Protein AF-A0A6I6S954-F1 (afdb_monomer_lite)

Radius of gyration: 18.97 Å; chains: 1; bounding box: 40×41×51 Å

Sequence (89 aa):
MTTAPVRPDAKPLDLQALRRLVGNPQLTAAEAAQVRDILTVTEARTQVEELIAERRARVLRMLAAARRIRPVARQTLQQPADTATRRTS

Structure (mmCIF, N/CA/C/O backbone):
data_AF-A0A6I6S954-F1
#
_entry.id   AF-A0A6I6S954-F1
#
loop_
_atom_site.group_PDB
_atom_site.id
_atom_site.type_symbol
_atom_site.label_atom_id
_atom_site.label_alt_id
_atom_site.label_comp_id
_atom_site.label_asym_id
_atom_site.label_entity_id
_atom_site.label_seq_id
_atom_site.pdbx_PDB_ins_code
_atom_site.Cartn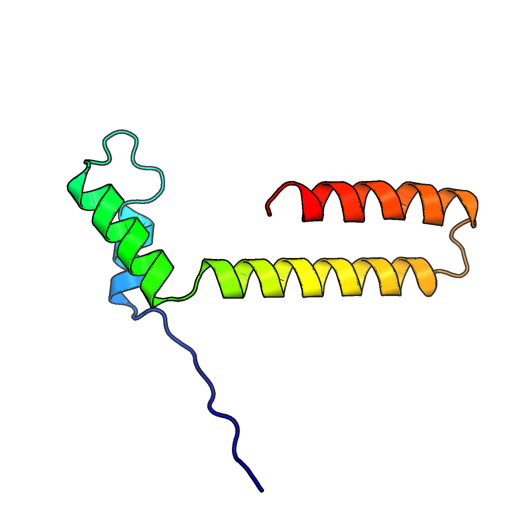_x
_atom_site.Cartn_y
_atom_site.Cartn_z
_atom_site.occupancy
_atom_site.B_iso_or_equiv
_atom_site.auth_seq_id
_atom_site.auth_comp_id
_atom_site.auth_asym_id
_atom_site.auth_atom_id
_atom_site.pdbx_PDB_model_num
ATOM 1 N N . MET A 1 1 ? -15.531 -27.505 -11.088 1.00 39.06 1 MET A N 1
ATOM 2 C CA . MET A 1 1 ? -15.006 -26.209 -11.568 1.00 39.06 1 MET A CA 1
ATOM 3 C C . MET A 1 1 ? -15.300 -25.190 -10.485 1.00 39.06 1 MET A C 1
ATOM 5 O O . MET A 1 1 ? -16.459 -24.906 -10.226 1.00 39.06 1 MET A O 1
ATOM 9 N N . THR A 1 2 ? -14.263 -24.796 -9.753 1.00 38.94 2 THR A N 1
ATOM 10 C CA . THR A 1 2 ? -14.339 -24.007 -8.518 1.00 38.94 2 THR A CA 1
ATOM 11 C C . THR A 1 2 ? -14.719 -22.561 -8.820 1.00 38.94 2 THR A C 1
ATOM 13 O O . THR A 1 2 ? -13.974 -21.847 -9.485 1.00 38.94 2 THR A O 1
ATOM 16 N N . THR A 1 3 ? -15.875 -22.134 -8.323 1.00 41.78 3 THR A N 1
ATOM 17 C CA . THR A 1 3 ? -16.265 -20.727 -8.210 1.00 41.78 3 THR A CA 1
ATOM 18 C C . THR A 1 3 ? -15.365 -20.047 -7.180 1.00 41.78 3 THR A C 1
ATOM 20 O O . THR A 1 3 ? -15.429 -20.367 -5.995 1.00 41.78 3 THR A O 1
ATOM 23 N N . ALA A 1 4 ? -14.501 -19.138 -7.629 1.00 41.50 4 ALA A N 1
ATOM 24 C CA . ALA A 1 4 ? -13.728 -18.266 -6.750 1.00 41.50 4 ALA A CA 1
ATOM 25 C C . ALA A 1 4 ? -14.677 -17.309 -5.997 1.00 41.50 4 ALA A C 1
ATOM 27 O O . ALA A 1 4 ? -15.571 -16.745 -6.636 1.00 41.50 4 ALA A O 1
ATOM 28 N N . PRO A 1 5 ? -14.530 -17.104 -4.674 1.00 47.44 5 PRO A N 1
ATOM 29 C CA . PRO A 1 5 ? -15.370 -16.156 -3.966 1.00 47.44 5 PRO A CA 1
ATOM 30 C C . PRO A 1 5 ? -14.900 -14.725 -4.245 1.00 47.44 5 PRO A C 1
ATOM 32 O O . PRO A 1 5 ? -13.742 -14.365 -4.040 1.00 47.44 5 PRO A O 1
ATOM 35 N N . VAL A 1 6 ? -15.842 -13.903 -4.693 1.00 48.16 6 VAL A N 1
ATOM 36 C CA . VAL A 1 6 ? -15.781 -12.442 -4.637 1.00 48.16 6 VAL A CA 1
ATOM 37 C C . VAL A 1 6 ? -15.732 -12.039 -3.152 1.00 48.16 6 VAL A C 1
ATOM 39 O O . VAL A 1 6 ? -16.655 -12.377 -2.416 1.00 48.16 6 VAL A O 1
ATOM 42 N N . ARG A 1 7 ? -14.679 -11.347 -2.687 1.00 52.59 7 ARG A N 1
ATOM 43 C CA . ARG A 1 7 ? -14.665 -10.651 -1.379 1.00 52.59 7 ARG A CA 1
ATOM 44 C C . ARG A 1 7 ? -14.658 -9.141 -1.625 1.00 52.59 7 ARG A C 1
ATOM 46 O O . ARG A 1 7 ? -13.592 -8.577 -1.862 1.00 52.59 7 ARG A O 1
ATOM 53 N N . PRO A 1 8 ? -15.818 -8.473 -1.596 1.00 58.75 8 PRO A N 1
ATOM 54 C CA . PRO A 1 8 ? -15.876 -7.065 -1.273 1.00 58.75 8 PRO A CA 1
ATOM 55 C C . PRO A 1 8 ? -15.965 -6.924 0.261 1.00 58.75 8 PRO A C 1
ATOM 57 O O . PRO A 1 8 ? -16.128 -7.902 0.987 1.00 58.75 8 PRO A O 1
ATOM 60 N N . ASP A 1 9 ? -15.896 -5.691 0.738 1.00 50.09 9 ASP A N 1
ATOM 61 C CA . ASP A 1 9 ? -16.405 -5.265 2.044 1.00 50.09 9 ASP A CA 1
ATOM 62 C C . ASP A 1 9 ? -15.464 -5.392 3.253 1.00 50.09 9 ASP A C 1
ATOM 64 O O . ASP A 1 9 ? -15.591 -6.251 4.124 1.00 50.09 9 ASP A O 1
ATOM 68 N N . ALA A 1 10 ? -14.646 -4.349 3.429 1.00 51.56 10 ALA A N 1
ATOM 69 C CA . ALA A 1 10 ? -14.704 -3.667 4.721 1.00 51.56 10 ALA A CA 1
ATOM 70 C C . ALA A 1 10 ? -16.175 -3.288 4.960 1.00 51.56 10 ALA A C 1
ATOM 72 O O . ALA A 1 10 ? -16.793 -2.672 4.084 1.00 51.56 10 ALA A O 1
ATOM 73 N N . LYS A 1 11 ? -16.767 -3.682 6.096 1.00 60.62 11 LYS A N 1
ATOM 74 C CA . LYS A 1 11 ? -18.181 -3.381 6.356 1.00 60.62 11 LYS A CA 1
ATOM 75 C C . LYS A 1 11 ? -18.384 -1.860 6.242 1.00 60.62 11 LYS A C 1
ATOM 77 O O . LYS A 1 11 ? -17.495 -1.107 6.640 1.00 60.62 11 LYS A O 1
ATOM 82 N N . PRO A 1 12 ? -19.539 -1.365 5.763 1.00 58.94 12 PRO A N 1
ATOM 83 C CA . PRO A 1 12 ? -19.793 0.077 5.632 1.00 58.94 12 PRO A CA 1
ATOM 84 C C . PRO A 1 12 ? -19.502 0.878 6.917 1.00 58.94 12 PRO A C 1
ATOM 86 O O . PRO A 1 12 ? -19.068 2.028 6.857 1.00 58.94 12 PRO A O 1
ATOM 89 N N . LEU A 1 13 ? -19.679 0.234 8.075 1.00 59.69 13 LEU A N 1
ATOM 90 C CA . LEU A 1 13 ? -19.353 0.748 9.407 1.00 59.69 13 LEU A CA 1
ATOM 91 C C . LEU A 1 13 ? -17.843 0.964 9.632 1.00 59.69 13 LEU A C 1
ATOM 93 O O . LEU A 1 13 ? -17.457 1.979 10.209 1.00 59.69 13 LEU A O 1
ATOM 97 N N . ASP A 1 14 ? -16.989 0.072 9.129 1.00 69.00 14 ASP A N 1
ATOM 98 C CA . ASP A 1 14 ? -15.530 0.142 9.284 1.00 69.00 14 ASP A CA 1
ATOM 99 C C . ASP A 1 14 ? -14.937 1.287 8.448 1.00 69.00 14 ASP A C 1
ATOM 101 O O . ASP A 1 14 ? -14.061 2.022 8.907 1.00 69.00 14 ASP A O 1
ATOM 105 N N . LEU A 1 15 ? -15.474 1.504 7.241 1.00 71.81 15 LEU A N 1
ATOM 106 C CA . LEU A 1 15 ? -15.095 2.623 6.369 1.00 71.81 15 LEU A CA 1
ATOM 107 C C . LEU A 1 15 ? -15.508 3.981 6.943 1.00 71.81 15 LEU A C 1
ATOM 109 O O . LEU A 1 15 ? -14.767 4.961 6.825 1.00 71.81 15 LEU A O 1
ATOM 113 N N . GLN A 1 16 ? -16.687 4.058 7.559 1.00 76.12 16 GLN A N 1
ATOM 114 C CA . GLN A 1 16 ? -17.168 5.290 8.177 1.00 76.12 16 GLN A CA 1
ATOM 115 C C . GLN A 1 16 ? -16.369 5.628 9.445 1.00 76.12 16 GLN A C 1
ATOM 117 O O . GLN A 1 16 ? -16.014 6.791 9.648 1.00 76.12 16 GLN A O 1
ATOM 122 N N . ALA A 1 17 ? -16.019 4.617 10.247 1.00 76.25 17 ALA A N 1
ATOM 123 C CA . ALA A 1 17 ? -15.142 4.772 11.404 1.00 76.25 17 ALA A CA 1
ATOM 124 C C . ALA A 1 17 ? -13.737 5.241 10.990 1.00 76.25 17 ALA A C 1
ATOM 126 O O . ALA A 1 17 ? -13.251 6.246 11.507 1.00 76.25 17 ALA A O 1
ATOM 127 N N . LEU A 1 18 ? -13.121 4.596 9.993 1.00 80.38 18 LEU A N 1
ATOM 128 C CA . LEU A 1 18 ? -11.823 5.008 9.447 1.00 80.38 18 LEU A CA 1
ATOM 129 C C . LEU A 1 18 ? -11.840 6.453 8.941 1.00 80.38 18 LEU A C 1
ATOM 131 O O . LEU A 1 18 ? -10.952 7.227 9.283 1.00 80.38 18 LEU A O 1
ATOM 135 N N . ARG A 1 19 ? -12.867 6.855 8.182 1.00 81.94 19 ARG A N 1
ATOM 136 C CA . ARG A 1 19 ? -12.996 8.235 7.677 1.00 81.94 19 ARG A CA 1
ATOM 137 C C . ARG A 1 19 ? -13.075 9.287 8.779 1.00 81.94 19 ARG A C 1
ATOM 139 O O . ARG A 1 19 ? -12.643 10.411 8.555 1.00 81.94 19 ARG A O 1
ATOM 146 N N . ARG A 1 20 ? -13.644 8.944 9.937 1.00 81.44 20 ARG A N 1
ATOM 147 C CA . ARG A 1 20 ? -13.760 9.861 11.078 1.00 81.44 20 ARG A CA 1
ATOM 148 C C . ARG A 1 20 ? -12.466 9.954 11.889 1.00 81.44 20 ARG A C 1
ATOM 150 O O . ARG A 1 20 ? -12.195 10.991 12.482 1.00 81.44 20 ARG A O 1
ATOM 157 N N . LEU A 1 21 ? -11.705 8.864 11.951 1.00 82.31 21 LEU A N 1
ATOM 158 C CA . LEU A 1 21 ? -10.527 8.740 12.810 1.00 82.31 21 LEU A CA 1
ATOM 159 C C . LEU A 1 21 ? -9.225 9.117 12.086 1.00 82.31 21 LEU A C 1
ATOM 161 O O . LEU A 1 21 ? -8.332 9.719 12.678 1.00 82.31 21 LEU A O 1
ATOM 165 N N . VAL A 1 22 ? -9.104 8.809 10.794 1.00 79.19 22 VAL A N 1
ATOM 166 C CA . VAL A 1 22 ? -7.896 9.109 10.016 1.00 79.19 22 VAL A CA 1
ATOM 167 C C . VAL A 1 22 ? -7.770 10.617 9.791 1.00 79.19 22 VAL A C 1
ATOM 169 O O . VAL A 1 22 ? -8.662 11.252 9.238 1.00 79.19 22 VAL A O 1
ATOM 172 N N . GLY A 1 23 ? -6.632 11.184 10.199 1.00 78.31 23 GLY A N 1
ATOM 173 C CA . GLY A 1 23 ? -6.348 12.618 10.080 1.00 78.31 23 GLY A CA 1
ATOM 174 C C . GLY A 1 23 ? -6.804 13.458 11.275 1.00 78.31 23 GLY A C 1
ATOM 175 O O . GLY A 1 23 ? -6.564 14.662 11.276 1.00 78.31 23 GLY A O 1
ATOM 176 N N . ASN A 1 24 ? -7.409 12.849 12.302 1.00 82.50 24 ASN A N 1
ATOM 177 C CA . ASN A 1 24 ? -7.717 13.544 13.548 1.00 82.50 24 ASN A CA 1
ATOM 178 C C . ASN A 1 24 ? -6.431 13.733 14.386 1.00 82.50 24 ASN A C 1
ATOM 180 O O . ASN A 1 24 ? -5.860 12.740 14.840 1.00 82.50 24 ASN A O 1
ATOM 184 N N . PRO A 1 25 ? -5.969 14.974 14.640 1.00 78.88 25 PRO A N 1
ATOM 185 C CA . PRO A 1 25 ? -4.777 15.222 15.455 1.00 78.88 25 PRO A CA 1
ATOM 186 C C . PRO A 1 25 ? -4.982 14.917 16.948 1.00 78.88 25 PRO A C 1
ATOM 188 O O . PRO A 1 25 ? -4.008 14.841 17.689 1.00 78.88 25 PRO A O 1
ATOM 191 N N . GLN A 1 26 ? -6.228 14.739 17.395 1.00 87.31 26 GLN A N 1
ATOM 192 C CA . GLN A 1 26 ? -6.587 14.406 18.777 1.00 87.31 26 GLN A CA 1
ATOM 193 C C . GLN A 1 26 ? -6.952 12.924 18.948 1.00 87.31 26 GLN A C 1
ATOM 195 O O . GLN A 1 26 ? -7.692 12.573 19.864 1.00 87.31 26 GLN A O 1
ATOM 200 N N . LEU A 1 27 ? -6.459 12.054 18.061 1.00 88.00 27 LEU A N 1
ATOM 201 C CA . LEU A 1 27 ? -6.734 10.621 18.115 1.00 88.00 27 LEU A CA 1
ATOM 202 C C . LEU A 1 27 ? -6.280 10.025 19.455 1.00 88.00 27 LEU A C 1
ATOM 204 O O . LEU A 1 27 ? -5.098 10.064 19.807 1.00 88.00 27 LEU A O 1
ATOM 208 N N . THR A 1 28 ? -7.217 9.442 20.195 1.00 91.50 28 THR A N 1
ATOM 209 C CA . THR A 1 28 ? -6.910 8.783 21.466 1.00 91.50 28 THR A CA 1
ATOM 210 C C . THR A 1 28 ? -6.255 7.417 21.241 1.00 91.50 28 THR A C 1
ATOM 212 O O . THR A 1 28 ? -6.356 6.813 20.172 1.00 91.50 28 THR A O 1
ATOM 215 N N . ALA A 1 29 ? -5.604 6.872 22.273 1.00 88.38 29 ALA A N 1
ATOM 216 C CA . ALA A 1 29 ? -4.981 5.548 22.195 1.00 88.38 29 ALA A CA 1
ATOM 217 C C . ALA A 1 29 ? -5.992 4.422 21.891 1.00 88.38 29 ALA A C 1
ATOM 219 O O . ALA A 1 29 ? -5.664 3.482 21.166 1.00 88.38 29 ALA A O 1
ATOM 220 N N . ALA A 1 30 ? -7.219 4.533 22.412 1.00 87.06 30 ALA A N 1
ATOM 221 C CA . ALA A 1 30 ? -8.297 3.579 22.156 1.00 87.06 30 ALA A CA 1
ATOM 222 C C . ALA A 1 30 ? -8.775 3.644 20.697 1.00 87.06 30 ALA A C 1
ATOM 224 O O . ALA A 1 30 ? -8.931 2.614 20.046 1.00 87.06 30 ALA A O 1
ATOM 225 N N . GLU A 1 31 ? -8.923 4.847 20.144 1.00 8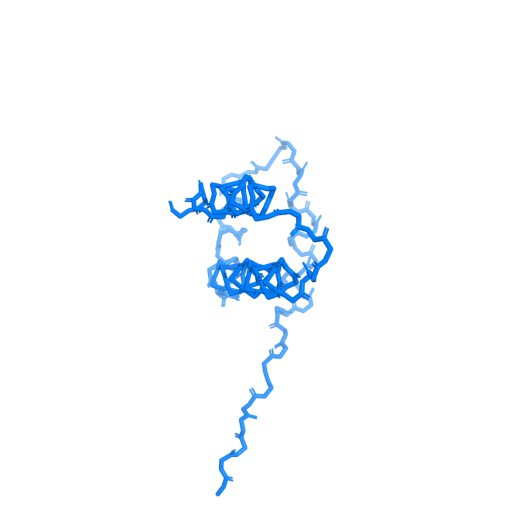6.00 31 GLU A N 1
ATOM 226 C CA . GLU A 1 31 ? -9.279 5.035 18.734 1.00 86.00 31 GLU A CA 1
ATOM 227 C C . GLU A 1 31 ? -8.155 4.578 17.794 1.00 86.00 31 GLU A C 1
ATOM 229 O O . GLU A 1 31 ? -8.417 3.967 16.761 1.00 86.00 31 GLU A O 1
ATOM 234 N N . ALA A 1 32 ? -6.892 4.793 18.170 1.00 86.88 32 ALA A N 1
ATOM 235 C CA . ALA A 1 32 ? -5.747 4.264 17.434 1.00 86.88 32 ALA A CA 1
ATOM 236 C C . ALA A 1 32 ? -5.704 2.726 17.448 1.00 86.88 32 ALA A C 1
ATOM 238 O O . ALA A 1 32 ? -5.330 2.107 16.450 1.00 86.88 32 ALA A O 1
ATOM 239 N N . ALA A 1 33 ? -6.089 2.092 18.562 1.00 87.62 33 ALA A N 1
ATOM 240 C CA . ALA A 1 33 ? -6.254 0.641 18.629 1.00 87.62 33 ALA A CA 1
ATOM 241 C C . ALA A 1 33 ? -7.371 0.170 17.690 1.00 87.62 33 ALA A C 1
ATOM 243 O O . ALA A 1 33 ? -7.118 -0.688 16.851 1.00 87.62 33 ALA A O 1
ATOM 244 N N . GLN A 1 34 ? -8.533 0.825 17.720 1.00 85.50 34 GLN A N 1
ATOM 245 C CA . GLN A 1 34 ? -9.648 0.514 16.826 1.00 85.50 34 GLN A CA 1
ATOM 246 C C . GLN A 1 34 ? -9.266 0.629 15.341 1.00 85.50 34 GLN A C 1
ATOM 248 O O . GLN A 1 34 ? -9.614 -0.238 14.543 1.00 85.50 34 GLN A O 1
ATOM 253 N N . VAL A 1 35 ? -8.512 1.664 14.952 1.00 85.94 35 VAL A N 1
ATOM 254 C CA . VAL A 1 35 ? -8.004 1.803 13.576 1.00 85.94 35 VAL A CA 1
ATOM 255 C C . VAL A 1 35 ? -7.085 0.638 13.207 1.00 85.94 35 VAL A C 1
ATOM 257 O O . VAL A 1 35 ? -7.226 0.075 12.123 1.00 85.94 35 VAL A O 1
ATOM 260 N N . ARG A 1 36 ? -6.161 0.242 14.093 1.00 85.62 36 ARG A N 1
ATOM 261 C CA . ARG A 1 36 ? -5.272 -0.906 13.844 1.00 85.62 36 ARG A CA 1
ATOM 262 C C . ARG A 1 36 ? -6.044 -2.213 13.714 1.00 85.62 36 ARG A C 1
ATOM 264 O O . ARG A 1 36 ? -5.728 -2.994 12.819 1.00 85.62 36 ARG A O 1
ATOM 271 N N . ASP A 1 37 ? -7.060 -2.426 14.542 1.00 86.38 37 ASP A 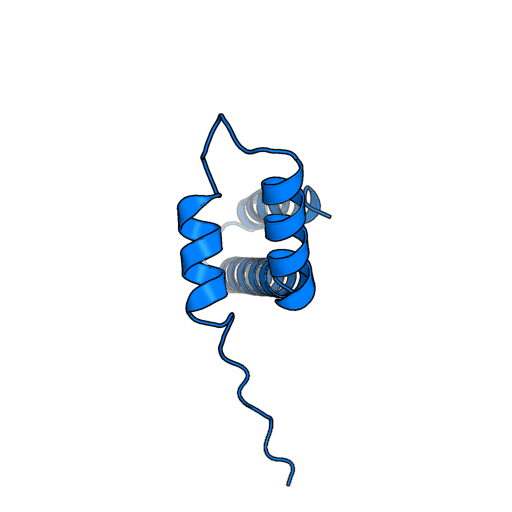N 1
ATOM 272 C CA . ASP A 1 37 ? -7.898 -3.624 14.488 1.00 86.38 37 ASP A CA 1
ATOM 273 C C . ASP A 1 37 ? -8.659 -3.697 13.166 1.00 86.38 37 ASP A C 1
ATOM 275 O O . ASP A 1 37 ? -8.615 -4.724 12.490 1.00 86.38 37 ASP A O 1
ATOM 279 N N . ILE A 1 38 ? -9.267 -2.586 12.734 1.00 85.81 38 ILE A N 1
ATOM 280 C CA . ILE A 1 38 ? -9.938 -2.507 11.432 1.00 85.81 38 ILE A CA 1
ATOM 281 C C . ILE A 1 38 ? -8.948 -2.825 10.305 1.00 85.81 38 ILE A C 1
ATOM 283 O O . ILE A 1 38 ? -9.240 -3.661 9.453 1.00 85.81 38 ILE A O 1
ATOM 287 N N . LEU A 1 39 ? -7.762 -2.209 10.299 1.00 84.25 39 LEU A N 1
ATOM 288 C CA . LEU A 1 39 ? -6.746 -2.449 9.265 1.00 84.25 39 LEU A CA 1
ATOM 289 C C . LEU A 1 39 ? -6.219 -3.894 9.269 1.00 84.25 39 LEU A C 1
ATOM 291 O O . LEU A 1 39 ? -5.865 -4.417 8.212 1.00 84.25 39 LEU A O 1
ATOM 295 N N . THR A 1 40 ? -6.186 -4.541 10.435 1.00 83.50 40 THR A N 1
ATOM 296 C CA . THR A 1 40 ? -5.742 -5.933 10.593 1.00 83.50 40 THR A CA 1
ATOM 297 C C . THR A 1 40 ? -6.810 -6.907 10.106 1.00 83.50 40 THR A C 1
ATOM 299 O O . THR A 1 40 ? -6.522 -7.765 9.278 1.00 83.50 40 THR A O 1
ATOM 302 N N . VAL A 1 41 ? -8.058 -6.745 10.556 1.00 84.00 41 VAL A N 1
ATOM 303 C CA . VAL A 1 41 ? -9.192 -7.608 10.176 1.00 84.00 41 VAL A CA 1
ATOM 304 C C . VAL A 1 41 ? -9.515 -7.495 8.688 1.00 84.00 41 VAL A C 1
ATOM 306 O O . VAL A 1 41 ? -9.891 -8.480 8.056 1.00 84.00 41 VAL A O 1
ATOM 309 N N . THR A 1 42 ? -9.361 -6.303 8.113 1.00 81.62 42 THR A N 1
ATOM 310 C CA . THR A 1 42 ? -9.586 -6.085 6.677 1.00 81.62 42 THR A CA 1
ATOM 311 C C . THR A 1 42 ? -8.422 -6.552 5.808 1.00 81.62 42 THR A C 1
ATOM 313 O O . THR A 1 42 ? -8.525 -6.457 4.589 1.00 81.62 42 THR A O 1
ATOM 316 N N . GLU A 1 43 ? -7.324 -7.047 6.392 1.00 83.38 43 GLU A N 1
ATOM 317 C CA . GLU A 1 43 ? -6.104 -7.418 5.659 1.00 83.38 43 GLU A CA 1
ATOM 318 C C . GLU A 1 43 ? -5.598 -6.255 4.779 1.00 83.38 43 GLU A C 1
ATOM 320 O O . GLU A 1 43 ? -5.006 -6.453 3.716 1.00 83.38 43 GLU A O 1
ATOM 325 N N . ALA A 1 44 ? -5.837 -5.009 5.214 1.00 81.06 44 ALA A N 1
ATOM 326 C CA . ALA A 1 44 ? -5.595 -3.810 4.413 1.00 81.06 44 ALA A CA 1
ATOM 327 C C . ALA A 1 44 ? -4.128 -3.694 3.983 1.00 81.06 44 ALA A C 1
ATOM 329 O O . ALA A 1 44 ? -3.834 -3.234 2.880 1.00 81.06 44 ALA A O 1
ATOM 330 N N . ARG A 1 45 ? -3.201 -4.150 4.836 1.00 79.12 45 ARG A N 1
ATOM 331 C CA . ARG A 1 45 ? -1.774 -4.219 4.506 1.00 79.12 45 ARG A CA 1
ATOM 332 C C . ARG A 1 45 ? -1.523 -5.118 3.294 1.00 79.12 45 ARG A C 1
ATOM 334 O O . ARG A 1 45 ? -0.894 -4.665 2.344 1.00 79.12 45 ARG A O 1
ATOM 341 N N . THR A 1 46 ? -2.045 -6.341 3.311 1.00 79.44 46 THR A N 1
ATOM 342 C CA . THR A 1 46 ? -1.888 -7.311 2.219 1.00 79.44 46 THR A CA 1
ATOM 343 C C . THR A 1 46 ? -2.467 -6.765 0.917 1.00 79.44 46 THR A C 1
ATOM 345 O O . THR A 1 46 ? -1.793 -6.785 -0.107 1.00 79.44 46 THR A O 1
ATOM 348 N N . GLN A 1 47 ? -3.658 -6.161 0.965 1.00 80.88 47 GLN A N 1
ATOM 349 C CA . GLN A 1 47 ? -4.283 -5.555 -0.219 1.00 80.88 47 GLN A CA 1
ATOM 350 C C . GLN A 1 47 ? -3.452 -4.400 -0.803 1.00 80.88 47 GLN A C 1
ATOM 352 O O . GLN A 1 47 ? -3.338 -4.249 -2.021 1.00 80.88 47 GLN A O 1
ATOM 357 N N . VAL A 1 48 ? -2.851 -3.565 0.050 1.00 82.38 48 VAL A N 1
ATOM 358 C CA . VAL A 1 48 ? -1.970 -2.479 -0.402 1.00 82.38 48 VAL A CA 1
ATOM 359 C C . VAL A 1 48 ? -0.669 -3.029 -0.990 1.00 82.38 48 VAL A C 1
ATOM 361 O O . VAL A 1 48 ? -0.220 -2.529 -2.022 1.00 82.38 48 VAL A O 1
ATOM 364 N N . GLU A 1 49 ? -0.074 -4.054 -0.380 1.00 83.00 49 GLU A N 1
ATOM 365 C CA . GLU A 1 49 ? 1.127 -4.723 -0.898 1.00 83.00 49 GLU A CA 1
ATOM 366 C C . GLU A 1 49 ? 0.871 -5.341 -2.284 1.00 83.00 49 GLU A C 1
ATOM 368 O O . GLU A 1 49 ? 1.663 -5.130 -3.209 1.00 83.00 49 GLU A O 1
ATOM 373 N N . GLU A 1 50 ? -0.273 -6.003 -2.475 1.00 83.56 50 GLU A N 1
ATOM 374 C CA . GLU A 1 50 ? -0.715 -6.522 -3.775 1.00 83.56 50 GLU A CA 1
ATOM 375 C C . GLU A 1 50 ? -0.887 -5.396 -4.804 1.00 83.56 50 GLU A C 1
ATOM 377 O O . GLU A 1 50 ? -0.332 -5.462 -5.904 1.00 83.56 50 GLU A O 1
ATOM 382 N N . LEU A 1 51 ? -1.560 -4.302 -4.434 1.00 83.00 51 LEU A N 1
ATOM 383 C CA . LEU A 1 51 ? -1.755 -3.149 -5.315 1.00 83.00 51 LEU A CA 1
ATOM 384 C C . LEU A 1 51 ? -0.422 -2.501 -5.731 1.00 83.00 51 LEU A C 1
ATOM 386 O O . LEU A 1 51 ? -0.253 -2.079 -6.882 1.00 83.00 51 LEU A O 1
ATOM 390 N N . ILE A 1 52 ? 0.539 -2.408 -4.808 1.00 82.06 52 ILE A N 1
ATOM 391 C CA . ILE A 1 52 ? 1.895 -1.919 -5.090 1.00 82.06 52 ILE A CA 1
ATOM 392 C C . ILE A 1 52 ? 2.595 -2.860 -6.077 1.00 82.06 52 ILE A C 1
ATOM 394 O O . ILE A 1 52 ? 3.165 -2.388 -7.069 1.00 82.06 52 ILE A O 1
ATOM 398 N N . ALA A 1 53 ? 2.521 -4.174 -5.853 1.00 83.56 53 ALA A N 1
ATOM 399 C CA . ALA A 1 53 ? 3.118 -5.175 -6.730 1.00 83.56 53 ALA A CA 1
ATOM 400 C C . ALA A 1 53 ? 2.525 -5.121 -8.150 1.00 83.56 53 ALA A C 1
ATOM 402 O O . ALA A 1 53 ? 3.270 -5.102 -9.137 1.00 83.56 53 ALA A O 1
ATOM 403 N N . GLU A 1 54 ? 1.203 -5.001 -8.275 1.00 86.25 54 GLU A N 1
ATOM 404 C CA . GLU A 1 54 ? 0.509 -4.869 -9.557 1.00 86.25 54 GLU A CA 1
ATOM 405 C C . GLU A 1 54 ? 0.920 -3.608 -10.319 1.00 86.25 54 GLU A C 1
ATOM 407 O O . GLU A 1 54 ? 1.213 -3.656 -11.523 1.00 86.25 54 GLU A O 1
ATOM 412 N N . ARG A 1 55 ? 0.966 -2.463 -9.627 1.00 87.81 55 ARG A N 1
ATOM 413 C CA . ARG A 1 55 ? 1.380 -1.181 -10.215 1.00 87.81 55 ARG A CA 1
ATOM 414 C C . ARG A 1 55 ? 2.831 -1.236 -10.676 1.00 87.81 55 ARG A C 1
ATOM 416 O O . ARG A 1 55 ? 3.119 -0.827 -11.803 1.00 87.81 55 ARG A O 1
ATOM 423 N N . ARG A 1 56 ? 3.726 -1.811 -9.866 1.00 84.88 56 ARG A N 1
ATOM 424 C CA . ARG A 1 56 ? 5.127 -2.041 -10.244 1.00 84.88 56 ARG A CA 1
ATOM 425 C C . ARG A 1 56 ? 5.220 -2.900 -11.501 1.00 84.88 56 ARG A C 1
ATOM 427 O O . ARG A 1 56 ? 5.868 -2.506 -12.469 1.00 84.88 56 ARG A O 1
ATOM 434 N N . ALA A 1 57 ? 4.530 -4.039 -11.525 1.00 85.06 57 ALA A N 1
ATOM 435 C CA . ALA A 1 57 ? 4.541 -4.945 -12.668 1.00 85.06 57 ALA A CA 1
ATOM 436 C C . ALA A 1 57 ? 4.015 -4.266 -13.946 1.00 85.06 57 ALA A C 1
ATOM 438 O O . ALA A 1 57 ? 4.582 -4.445 -15.026 1.00 85.06 57 ALA A O 1
ATOM 439 N N . ARG A 1 58 ? 2.967 -3.439 -13.834 1.00 86.06 58 ARG A N 1
ATOM 440 C CA . ARG A 1 58 ? 2.432 -2.649 -14.952 1.00 86.06 58 ARG A CA 1
ATOM 441 C C . ARG A 1 58 ? 3.471 -1.677 -15.511 1.00 86.06 58 ARG A C 1
ATOM 443 O O . ARG A 1 58 ? 3.682 -1.668 -16.722 1.00 86.06 58 ARG A O 1
ATOM 450 N N . VAL A 1 59 ? 4.132 -0.899 -14.654 1.00 84.94 59 VAL A N 1
ATOM 451 C CA . VAL A 1 59 ? 5.160 0.069 -15.076 1.00 84.94 59 VAL A CA 1
ATOM 452 C C . VAL A 1 59 ? 6.331 -0.640 -15.758 1.00 84.94 59 VAL A C 1
ATOM 454 O O . VAL A 1 59 ? 6.751 -0.225 -16.837 1.00 84.94 59 VAL A O 1
ATOM 457 N N . LEU A 1 60 ? 6.809 -1.754 -15.197 1.00 84.31 60 LEU A N 1
ATOM 458 C CA . LEU A 1 60 ? 7.895 -2.534 -15.795 1.00 84.31 60 LEU A CA 1
ATOM 459 C C . LEU A 1 60 ? 7.526 -3.072 -17.185 1.00 84.31 60 LEU A C 1
ATOM 461 O O . LEU A 1 60 ? 8.331 -2.968 -18.112 1.00 84.31 60 LEU A O 1
ATOM 465 N N . ARG A 1 61 ? 6.295 -3.574 -17.366 1.00 85.31 61 ARG A N 1
ATOM 466 C CA . ARG A 1 61 ? 5.799 -3.999 -18.687 1.00 85.31 61 ARG A CA 1
ATOM 467 C C . ARG A 1 61 ? 5.748 -2.842 -19.683 1.00 85.31 61 ARG A C 1
ATOM 469 O O . ARG A 1 61 ? 6.156 -3.016 -20.829 1.00 85.31 61 ARG A O 1
ATOM 476 N N . MET A 1 62 ? 5.292 -1.662 -19.259 1.00 83.19 62 MET A N 1
ATOM 477 C CA . MET A 1 62 ? 5.257 -0.471 -20.117 1.00 83.19 62 MET A CA 1
ATOM 478 C C . MET A 1 62 ? 6.661 -0.042 -20.552 1.00 83.19 62 MET A C 1
ATOM 480 O O . MET A 1 62 ? 6.880 0.214 -21.735 1.00 83.19 62 MET A O 1
ATOM 484 N N . LEU A 1 63 ? 7.627 -0.021 -19.629 1.00 80.44 63 LEU A N 1
ATOM 485 C CA . LEU A 1 63 ? 9.022 0.308 -19.937 1.00 80.44 63 LEU A CA 1
ATOM 486 C C . LEU A 1 63 ? 9.661 -0.714 -20.887 1.00 80.44 63 LEU A C 1
ATOM 488 O O . LEU A 1 63 ? 10.404 -0.328 -21.790 1.00 80.44 63 LEU A O 1
ATOM 492 N N . ALA A 1 64 ? 9.354 -2.004 -20.723 1.00 78.00 64 ALA A N 1
ATOM 493 C CA . ALA A 1 64 ? 9.839 -3.061 -21.608 1.00 78.00 64 ALA A CA 1
ATOM 494 C C . ALA A 1 64 ? 9.245 -2.958 -23.026 1.00 78.00 64 ALA A C 1
ATOM 496 O O . ALA A 1 64 ? 9.970 -3.106 -24.012 1.00 78.00 64 ALA A O 1
ATOM 497 N N . ALA A 1 65 ? 7.947 -2.657 -23.133 1.00 79.88 65 ALA A N 1
ATOM 498 C CA . ALA A 1 65 ? 7.233 -2.541 -24.406 1.00 79.88 65 ALA A CA 1
ATOM 499 C C . ALA A 1 65 ? 7.556 -1.250 -25.179 1.00 79.88 65 ALA A C 1
ATOM 501 O O . ALA A 1 65 ? 7.339 -1.171 -26.393 1.00 79.88 65 ALA A O 1
ATOM 502 N N . ALA A 1 66 ? 8.077 -0.223 -24.506 1.00 73.19 66 ALA A N 1
ATOM 503 C CA . ALA A 1 66 ? 8.328 1.072 -25.113 1.00 73.19 66 ALA A CA 1
ATOM 504 C C . ALA A 1 66 ? 9.549 1.045 -26.053 1.00 73.19 66 ALA A C 1
ATOM 506 O O . ALA A 1 66 ? 10.673 1.376 -25.674 1.00 73.19 66 ALA A O 1
ATOM 507 N N . ARG A 1 67 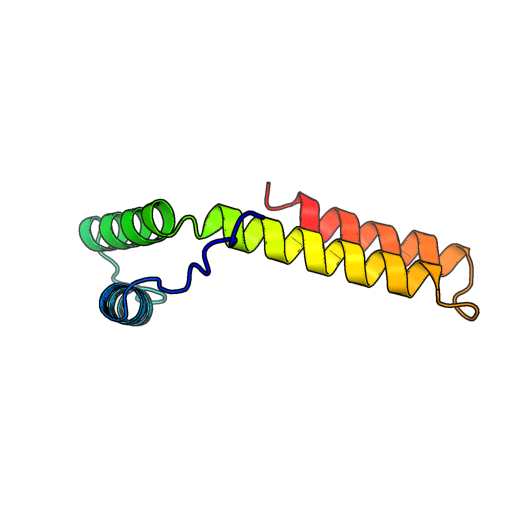? 9.307 0.721 -27.331 1.00 66.31 67 ARG A N 1
ATOM 508 C CA . ARG A 1 67 ? 10.323 0.679 -28.405 1.00 66.31 67 ARG A CA 1
ATOM 509 C C . ARG A 1 67 ? 11.114 1.984 -28.573 1.00 66.31 67 ARG A C 1
ATOM 511 O O . ARG A 1 67 ? 12.242 1.942 -29.046 1.00 66.31 67 ARG A O 1
ATOM 518 N N . ARG A 1 68 ? 10.546 3.128 -28.166 1.00 69.88 68 ARG A N 1
ATOM 519 C CA . ARG A 1 68 ? 11.160 4.465 -28.286 1.00 69.88 68 ARG A CA 1
ATOM 520 C C . ARG A 1 68 ? 11.961 4.917 -27.061 1.00 69.88 68 ARG A C 1
ATOM 522 O O . ARG A 1 68 ? 12.638 5.938 -27.142 1.00 69.88 68 ARG A O 1
ATOM 529 N N . ILE A 1 69 ? 11.919 4.194 -25.939 1.00 69.25 69 ILE A N 1
ATOM 530 C CA . ILE A 1 69 ? 12.744 4.556 -24.778 1.00 69.25 69 ILE A CA 1
ATOM 531 C C . ILE A 1 69 ? 14.153 4.020 -25.017 1.00 69.25 69 ILE A C 1
ATOM 533 O O . ILE A 1 69 ? 14.333 2.814 -25.219 1.00 69.25 69 ILE A O 1
ATOM 537 N N . ARG A 1 70 ? 15.148 4.915 -24.986 1.00 72.69 70 ARG A N 1
ATOM 538 C CA . ARG A 1 70 ? 16.568 4.551 -25.081 1.00 72.69 70 ARG A CA 1
ATOM 539 C C . ARG A 1 70 ? 16.920 3.560 -23.957 1.00 72.69 70 ARG A C 1
ATOM 541 O O . ARG A 1 70 ? 16.479 3.780 -22.831 1.00 72.69 70 ARG A O 1
ATOM 548 N N . PRO A 1 71 ? 17.716 2.507 -24.210 1.00 69.31 71 PRO A N 1
ATOM 549 C CA . PRO A 1 71 ? 18.022 1.473 -23.213 1.00 69.31 71 PRO A CA 1
ATOM 550 C C . PRO A 1 71 ? 18.537 2.026 -21.874 1.00 69.31 71 PRO A C 1
ATOM 552 O O . PRO A 1 71 ? 18.062 1.615 -20.820 1.00 69.31 71 PRO A O 1
ATOM 555 N N . VAL A 1 72 ? 19.411 3.038 -21.923 1.00 74.19 72 VAL A N 1
ATOM 556 C CA . VAL A 1 72 ? 19.921 3.756 -20.740 1.00 74.19 72 VAL A CA 1
ATOM 557 C C . VAL A 1 72 ? 18.796 4.395 -19.918 1.00 74.19 72 VAL A C 1
ATOM 559 O O . VAL A 1 72 ? 18.763 4.250 -18.702 1.00 74.19 72 VAL A O 1
ATOM 562 N N . ALA A 1 73 ? 17.810 5.015 -20.570 1.00 74.06 73 ALA A N 1
ATOM 563 C CA . ALA A 1 73 ? 16.679 5.623 -19.877 1.00 74.06 73 ALA A CA 1
ATOM 564 C C . ALA A 1 73 ? 15.747 4.569 -19.251 1.00 74.06 73 ALA A C 1
ATOM 566 O O . ALA A 1 73 ? 15.137 4.838 -18.222 1.00 74.06 73 ALA A O 1
ATOM 567 N N . ARG A 1 74 ? 15.658 3.350 -19.809 1.00 73.50 74 ARG A N 1
ATOM 568 C CA . ARG A 1 74 ? 14.876 2.258 -19.194 1.00 73.50 74 ARG A CA 1
ATOM 569 C C . ARG A 1 74 ? 15.487 1.806 -17.869 1.00 73.50 74 ARG A C 1
ATOM 571 O O . ARG A 1 74 ? 14.748 1.659 -16.901 1.00 73.50 74 ARG A O 1
ATOM 57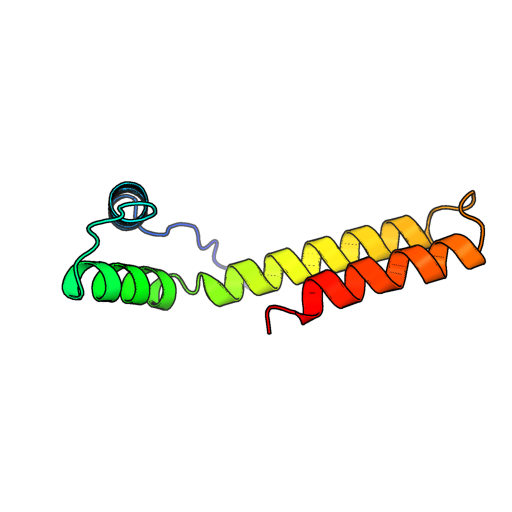8 N N . GLN A 1 75 ? 16.811 1.642 -17.814 1.00 74.00 75 GLN A N 1
ATOM 579 C CA . GLN A 1 75 ? 17.521 1.300 -16.574 1.00 74.00 75 GLN A CA 1
ATOM 580 C C . GLN A 1 75 ? 17.357 2.390 -15.511 1.00 74.00 75 GLN A C 1
ATOM 582 O O . GLN A 1 75 ? 17.021 2.090 -14.365 1.00 74.00 75 GLN A O 1
ATOM 587 N N . THR A 1 76 ? 17.517 3.660 -15.895 1.00 79.50 76 THR A N 1
ATOM 588 C CA . THR A 1 76 ? 17.336 4.788 -14.970 1.00 79.50 76 THR A CA 1
ATOM 589 C C . THR A 1 76 ? 15.902 4.902 -14.460 1.00 79.50 76 THR A C 1
ATOM 591 O O . THR A 1 76 ? 15.715 5.312 -13.327 1.00 79.50 76 THR A O 1
ATOM 594 N N . LEU A 1 77 ? 14.886 4.522 -15.243 1.00 78.25 77 LEU A N 1
ATOM 595 C CA . LEU A 1 77 ? 13.482 4.542 -14.807 1.00 78.25 77 LEU A CA 1
ATOM 596 C C . LEU A 1 77 ? 13.082 3.312 -13.972 1.00 78.25 77 LEU A C 1
ATOM 598 O O . LEU A 1 77 ? 12.155 3.397 -13.167 1.00 78.25 77 LEU A O 1
ATOM 602 N N . GLN A 1 78 ? 13.785 2.184 -14.113 1.00 76.88 78 GLN A N 1
ATOM 603 C CA . GLN A 1 78 ? 13.568 0.994 -13.282 1.00 76.88 78 GLN A CA 1
ATOM 604 C C . GLN A 1 78 ? 14.009 1.205 -11.829 1.00 76.88 78 GLN A C 1
ATOM 606 O O . GLN A 1 78 ? 13.309 0.775 -10.913 1.00 76.88 78 GLN A O 1
ATOM 611 N N . GLN A 1 79 ? 15.127 1.898 -11.594 1.00 78.94 79 GLN A N 1
ATOM 612 C CA . GLN A 1 79 ? 15.643 2.085 -10.233 1.00 78.94 79 GLN A CA 1
ATOM 613 C C . GLN A 1 79 ? 14.722 2.889 -9.292 1.00 78.94 79 GLN A C 1
ATOM 615 O O . GLN A 1 79 ? 14.553 2.464 -8.147 1.00 78.94 79 GLN A O 1
ATOM 620 N N . PRO A 1 80 ? 14.079 3.993 -9.717 1.00 77.56 80 PRO A N 1
ATOM 621 C CA . PRO A 1 80 ? 13.077 4.691 -8.919 1.00 77.56 80 PRO A CA 1
ATOM 622 C C . PRO A 1 80 ? 11.846 3.831 -8.642 1.00 77.56 80 PRO A C 1
ATOM 624 O O . PRO A 1 80 ? 11.345 3.851 -7.524 1.00 77.56 80 PRO A O 1
ATOM 627 N N . ALA A 1 81 ? 11.382 3.045 -9.621 1.00 74.38 81 ALA A N 1
ATOM 628 C CA . ALA A 1 81 ? 10.243 2.147 -9.433 1.00 74.38 81 ALA A CA 1
ATOM 629 C C . ALA A 1 81 ? 10.544 1.057 -8.388 1.00 74.38 81 ALA A C 1
ATOM 631 O O . ALA A 1 81 ? 9.695 0.749 -7.554 1.00 74.38 81 ALA A O 1
ATOM 632 N N . ASP A 1 82 ? 11.763 0.517 -8.380 1.00 75.50 82 ASP A N 1
ATOM 633 C CA . ASP A 1 82 ? 12.199 -0.463 -7.382 1.00 75.50 82 ASP A CA 1
ATOM 634 C C . ASP A 1 82 ? 12.439 0.170 -6.007 1.00 75.50 82 ASP A C 1
ATOM 636 O O . ASP A 1 82 ? 11.985 -0.354 -4.992 1.00 75.50 82 ASP A O 1
ATOM 640 N N . THR A 1 83 ? 13.101 1.324 -5.957 1.00 76.19 83 THR A N 1
ATOM 641 C CA . THR A 1 83 ? 13.385 2.031 -4.699 1.00 76.19 83 THR A CA 1
ATOM 642 C C . THR A 1 83 ? 12.103 2.511 -4.018 1.00 76.19 83 THR A C 1
ATOM 644 O O . THR A 1 83 ? 11.952 2.355 -2.808 1.00 76.19 83 THR A O 1
ATOM 647 N N . ALA A 1 84 ? 11.154 3.058 -4.783 1.00 73.38 84 ALA A N 1
ATOM 648 C CA . ALA A 1 84 ? 9.891 3.564 -4.249 1.00 73.38 84 ALA A CA 1
ATOM 649 C C . ALA A 1 84 ? 8.985 2.455 -3.693 1.00 73.38 84 ALA A C 1
ATOM 651 O O . ALA A 1 84 ? 8.162 2.729 -2.828 1.00 73.38 84 ALA A O 1
ATOM 652 N N . THR A 1 85 ? 9.138 1.215 -4.168 1.00 69.31 85 THR A N 1
ATOM 653 C CA . THR A 1 85 ? 8.288 0.081 -3.769 1.00 69.31 85 THR A CA 1
ATOM 654 C C . THR A 1 85 ? 8.920 -0.818 -2.708 1.00 69.31 85 THR A C 1
ATOM 656 O O . THR A 1 85 ? 8.192 -1.504 -2.001 1.00 69.31 85 THR A O 1
ATOM 659 N N . ARG A 1 86 ? 10.252 -0.788 -2.537 1.00 68.31 86 ARG A N 1
ATOM 660 C CA . ARG A 1 86 ? 10.958 -1.500 -1.451 1.00 68.31 86 ARG A CA 1
ATOM 661 C C . ARG A 1 86 ? 10.995 -0.743 -0.125 1.00 68.31 86 ARG A C 1
ATOM 663 O O . ARG A 1 86 ? 11.183 -1.365 0.910 1.00 68.31 86 ARG A O 1
ATOM 670 N N . ARG A 1 87 ? 10.848 0.587 -0.133 1.00 53.22 87 ARG A N 1
ATOM 671 C CA . ARG A 1 87 ? 10.981 1.419 1.082 1.00 53.22 87 ARG A CA 1
ATOM 672 C C . ARG A 1 87 ? 9.872 1.184 2.121 1.00 53.22 87 ARG A C 1
ATOM 674 O O . ARG A 1 87 ? 9.991 1.654 3.244 1.00 53.22 87 ARG A O 1
ATOM 681 N N . THR A 1 88 ? 8.794 0.512 1.735 1.00 50.69 88 THR A N 1
ATOM 682 C CA . THR A 1 88 ? 7.598 0.295 2.561 1.00 50.69 88 THR A CA 1
ATOM 683 C C . THR A 1 88 ? 7.485 -1.113 3.152 1.00 50.69 88 THR A C 1
ATOM 685 O O . THR A 1 88 ? 6.486 -1.382 3.814 1.00 50.69 88 THR A O 1
ATOM 688 N N . SER A 1 89 ? 8.459 -2.001 2.910 1.00 42.81 89 SER A N 1
ATOM 689 C CA . SER A 1 89 ? 8.493 -3.358 3.483 1.00 42.81 89 SER A CA 1
ATOM 690 C C . SER A 1 89 ? 9.146 -3.392 4.858 1.00 42.81 89 SER A C 1
ATOM 692 O O . SER A 1 89 ? 10.226 -2.778 5.004 1.00 42.81 89 SER A O 1
#

pLDDT: mean 74.74, std 13.18, range [38.94, 91.5]

Foldseek 3Di:
DDDDDDDDDPDPVLVVLCVVQPPPPPRDPVSVVSVVVSCVVVVVVVVVLVVLVVVLVVVLVVLVPPPPQDPVNSVVVNVCSVVVNVVVD

Secondary structure (D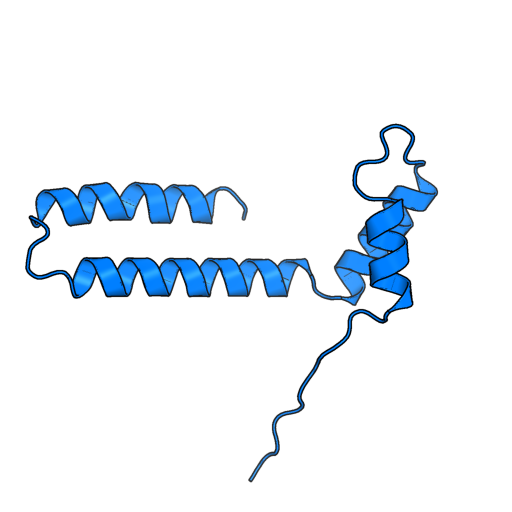SSP, 8-state):
---PPP---S-HHHHHHHHHHTT-TT--HHHHHHHHHHHHHTTHHHHHHHHHHHHHHHHHHHHHH-TTS-HHHHHHHHHHHHHHHHTT-